Protein AF-A0A969ILH2-F1 (afdb_monomer_lite)

Radius of gyration: 10.01 Å; chains: 1; bounding box: 22×25×21 Å

Secondary structure (DSSP, 8-state):
--HHHHHHHHHHHHHHH-HHHHHHHHHT--TTTHHHHHHIIIIIIIII--

Foldseek 3Di:
DPPVLLVQLLVQCCVPVNDVVSVVVCVPDDPVCVVVSSCCSRPVRRPPVD

Structure (mmCIF, N/CA/C/O backbone):
data_AF-A0A969ILH2-F1
#
_entry.id   AF-A0A969ILH2-F1
#
loop_
_atom_site.group_PDB
_atom_site.id
_atom_site.type_symbol
_atom_site.label_atom_id
_atom_site.label_alt_id
_atom_site.label_comp_id
_atom_site.label_asym_id
_atom_site.label_entity_id
_atom_site.label_seq_id
_atom_site.pdbx_PDB_ins_code
_atom_site.Cartn_x
_atom_site.Cartn_y
_atom_site.Cartn_z
_atom_site.occupancy
_atom_site.B_iso_or_equiv
_atom_site.auth_seq_id
_atom_site.auth_comp_id
_atom_site.auth_asym_id
_atom_site.auth_atom_id
_atom_site.pdbx_PDB_model_num
ATOM 1 N N . MET A 1 1 ? 5.181 10.511 -8.923 1.00 72.00 1 MET A N 1
ATOM 2 C CA . MET A 1 1 ? 4.474 9.228 -8.815 1.00 72.00 1 MET A CA 1
ATOM 3 C C . MET A 1 1 ? 4.279 8.682 -10.206 1.00 72.00 1 MET A C 1
ATOM 5 O O . MET A 1 1 ? 3.584 9.309 -11.005 1.00 72.00 1 MET A O 1
ATOM 9 N N . ASP A 1 2 ? 4.932 7.568 -10.498 1.00 93.06 2 ASP A N 1
ATOM 10 C CA . ASP A 1 2 ? 4.658 6.767 -11.682 1.00 93.06 2 ASP A CA 1
ATOM 11 C C . ASP A 1 2 ? 3.361 5.977 -11.446 1.00 93.06 2 ASP A C 1
ATOM 13 O O . ASP A 1 2 ? 3.286 5.073 -10.609 1.00 93.06 2 ASP A O 1
ATOM 17 N N . LYS A 1 3 ? 2.302 6.353 -12.172 1.00 92.00 3 LYS A N 1
ATOM 18 C CA . LYS A 1 3 ? 0.980 5.734 -12.022 1.00 92.00 3 LYS A CA 1
ATOM 19 C C . LYS A 1 3 ? 0.994 4.248 -12.374 1.00 92.00 3 LYS A C 1
ATOM 21 O O . LYS A 1 3 ? 0.350 3.480 -11.667 1.00 92.00 3 LYS A O 1
ATOM 26 N N . ALA A 1 4 ? 1.738 3.850 -13.405 1.00 95.81 4 ALA A N 1
ATOM 27 C CA . ALA A 1 4 ? 1.781 2.459 -13.845 1.00 95.81 4 ALA A CA 1
ATOM 28 C C . ALA A 1 4 ? 2.467 1.580 -12.794 1.00 95.81 4 ALA A C 1
ATOM 30 O O . ALA A 1 4 ? 1.988 0.494 -12.464 1.00 95.81 4 ALA A O 1
ATOM 31 N N . LEU A 1 5 ? 3.552 2.086 -12.205 1.00 96.12 5 LEU A N 1
ATOM 32 C CA . LEU A 1 5 ? 4.275 1.394 -11.143 1.00 96.12 5 LEU A CA 1
ATOM 33 C C . LEU A 1 5 ? 3.418 1.222 -9.880 1.00 96.12 5 LEU A C 1
ATOM 35 O O . LEU A 1 5 ? 3.374 0.143 -9.288 1.00 96.12 5 LEU A O 1
ATOM 39 N N . ARG A 1 6 ? 2.680 2.267 -9.497 1.00 96.38 6 ARG A N 1
ATOM 40 C CA . ARG A 1 6 ? 1.740 2.227 -8.370 1.00 96.38 6 ARG A CA 1
ATOM 41 C C . ARG A 1 6 ? 0.573 1.269 -8.609 1.00 96.38 6 ARG A C 1
ATOM 43 O O . ARG A 1 6 ? 0.210 0.534 -7.696 1.00 96.38 6 ARG A O 1
ATOM 50 N N . GLU A 1 7 ? -0.001 1.238 -9.809 1.00 96.75 7 GLU A N 1
ATOM 51 C CA . GLU A 1 7 ? -1.069 0.294 -10.171 1.00 96.75 7 GLU A CA 1
ATOM 52 C C . GLU A 1 7 ? -0.583 -1.159 -10.135 1.00 96.75 7 GLU A C 1
ATOM 54 O O . GLU A 1 7 ? -1.251 -2.010 -9.540 1.00 96.75 7 GLU A O 1
ATOM 59 N N . LYS A 1 8 ? 0.616 -1.424 -10.673 1.00 97.69 8 LYS A N 1
ATOM 60 C CA . LYS A 1 8 ? 1.285 -2.727 -10.558 1.00 97.69 8 LYS A CA 1
ATOM 61 C C . LYS A 1 8 ? 1.429 -3.136 -9.091 1.00 97.69 8 LYS A C 1
ATOM 63 O O . LYS A 1 8 ? 1.067 -4.249 -8.718 1.00 97.69 8 LYS A O 1
ATOM 68 N N . GLY A 1 9 ? 1.895 -2.226 -8.240 1.00 98.12 9 GLY A N 1
ATOM 69 C CA . GLY A 1 9 ? 2.047 -2.516 -6.822 1.00 98.12 9 GLY A CA 1
ATOM 70 C C . GLY A 1 9 ? 0.730 -2.744 -6.085 1.00 98.12 9 GLY A C 1
ATOM 71 O O . GLY A 1 9 ? 0.646 -3.648 -5.258 1.00 98.12 9 GLY A O 1
ATOM 72 N N . ILE A 1 10 ? -0.338 -2.019 -6.424 1.00 97.81 10 ILE A N 1
ATOM 73 C CA . ILE A 1 10 ? -1.675 -2.309 -5.884 1.00 97.81 10 ILE A CA 1
ATOM 74 C C . ILE A 1 10 ? -2.121 -3.720 -6.292 1.00 97.81 10 ILE A C 1
ATOM 76 O O . ILE A 1 10 ? -2.633 -4.454 -5.446 1.00 97.81 10 ILE A O 1
ATOM 80 N N . ALA A 1 11 ? -1.902 -4.126 -7.546 1.00 98.12 11 ALA A N 1
ATOM 81 C CA . ALA A 1 11 ? -2.244 -5.468 -8.016 1.00 98.12 11 ALA A CA 1
ATOM 82 C C . ALA A 1 11 ? -1.459 -6.558 -7.264 1.00 98.12 11 ALA A C 1
ATOM 84 O O . ALA A 1 11 ? -2.062 -7.494 -6.735 1.00 98.12 11 ALA A O 1
ATOM 85 N N . ASN A 1 12 ? -0.142 -6.392 -7.124 1.00 98.12 12 ASN A N 1
ATOM 86 C CA . ASN A 1 12 ? 0.717 -7.313 -6.375 1.00 98.12 12 ASN A CA 1
ATOM 87 C C . ASN A 1 12 ? 0.304 -7.408 -4.900 1.00 98.12 12 ASN A C 1
ATOM 89 O O . ASN A 1 12 ? 0.155 -8.499 -4.347 1.00 98.12 12 ASN A O 1
ATOM 93 N N . ARG A 1 13 ? 0.034 -6.263 -4.267 1.00 98.06 13 ARG A N 1
ATOM 94 C CA . ARG A 1 13 ? -0.437 -6.199 -2.882 1.00 98.06 13 ARG A CA 1
ATOM 95 C C . ARG A 1 13 ? -1.772 -6.919 -2.700 1.00 98.06 13 ARG A C 1
ATOM 97 O O . ARG A 1 13 ? -1.938 -7.624 -1.707 1.00 98.06 13 ARG A O 1
ATOM 104 N N . LYS A 1 14 ? -2.713 -6.767 -3.641 1.00 98.31 14 LYS A N 1
ATOM 105 C CA . LYS A 1 14 ? -4.003 -7.481 -3.634 1.00 98.31 14 LYS A CA 1
ATOM 106 C C . LYS A 1 14 ? -3.827 -8.987 -3.809 1.00 98.31 14 LYS A C 1
ATOM 108 O O . LYS A 1 14 ? -4.516 -9.741 -3.132 1.00 98.31 14 LYS A O 1
ATOM 113 N N . ALA A 1 15 ? -2.905 -9.419 -4.667 1.00 98.00 15 ALA A N 1
ATOM 114 C CA . ALA A 1 15 ? -2.631 -10.837 -4.883 1.00 98.00 15 ALA A CA 1
ATOM 115 C C . ALA A 1 15 ? -2.088 -11.529 -3.620 1.00 98.00 15 ALA A C 1
ATOM 117 O O . ALA A 1 15 ? -2.432 -12.678 -3.359 1.00 98.00 15 ALA A O 1
ATOM 118 N N . VAL A 1 16 ? -1.276 -10.828 -2.820 1.00 97.88 16 VAL A N 1
ATOM 119 C CA . VAL A 1 16 ? -0.654 -11.392 -1.608 1.00 97.88 16 VAL A CA 1
ATOM 120 C C . VAL A 1 16 ? -1.527 -11.230 -0.362 1.00 97.88 16 VAL A C 1
ATOM 122 O O . VAL A 1 16 ? -1.680 -12.174 0.407 1.00 97.88 16 VAL A O 1
ATOM 125 N N . LEU A 1 17 ? -2.085 -10.037 -0.131 1.00 97.50 17 LEU A N 1
ATOM 126 C CA . LEU A 1 17 ? -2.826 -9.721 1.099 1.00 97.50 17 LEU A CA 1
ATOM 127 C C . LEU A 1 17 ? -4.346 -9.881 0.965 1.00 97.50 17 LEU A C 1
ATOM 129 O O . LEU A 1 17 ? -5.060 -9.771 1.961 1.00 97.50 17 LEU A O 1
ATOM 133 N N . GLY A 1 18 ? -4.844 -10.126 -0.246 1.00 98.19 18 GLY A N 1
ATOM 134 C CA . GLY A 1 18 ? -6.268 -10.204 -0.545 1.00 98.19 18 GLY A CA 1
ATOM 135 C C . GLY A 1 18 ? -6.892 -8.844 -0.863 1.00 98.19 18 GLY A C 1
ATOM 136 O O . GLY A 1 18 ? -6.536 -7.799 -0.312 1.00 98.19 18 GLY A O 1
ATOM 137 N N . GLU A 1 19 ? -7.866 -8.859 -1.769 1.00 98.06 19 GLU A N 1
ATOM 138 C CA . GLU A 1 19 ? -8.498 -7.644 -2.280 1.00 98.06 19 GLU A CA 1
ATOM 139 C C . GLU A 1 19 ? -9.295 -6.877 -1.214 1.00 98.06 19 GLU A C 1
ATOM 141 O O . GLU A 1 19 ? -9.191 -5.652 -1.140 1.00 98.06 19 GLU A O 1
ATOM 146 N N . GLU A 1 20 ? -10.038 -7.578 -0.353 1.00 98.06 20 GLU A N 1
ATOM 147 C CA . GLU A 1 20 ? -10.846 -6.960 0.705 1.00 98.06 20 GLU A CA 1
ATOM 148 C C . GLU A 1 20 ? -9.984 -6.135 1.672 1.00 98.06 20 GLU A C 1
ATOM 150 O O . GLU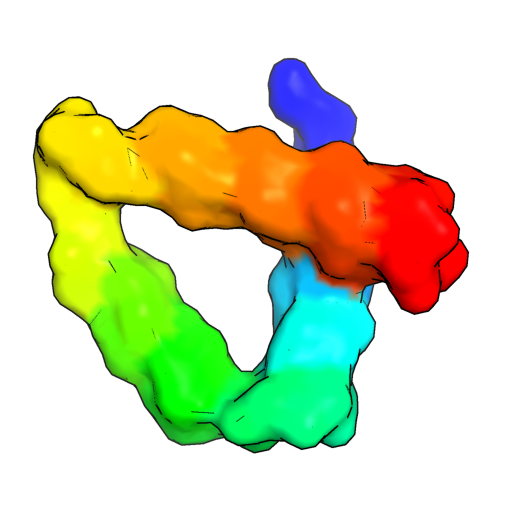 A 1 20 ? -10.296 -4.978 1.966 1.00 98.06 20 GLU A O 1
ATOM 155 N N . TYR A 1 21 ? -8.852 -6.696 2.106 1.00 97.00 21 TYR A N 1
ATOM 156 C CA . TYR A 1 21 ? -7.922 -6.024 3.010 1.00 97.00 21 TYR A CA 1
ATOM 157 C C . TYR A 1 21 ? -7.345 -4.750 2.386 1.00 97.00 21 TYR A C 1
ATOM 159 O O . TYR A 1 21 ? -7.336 -3.688 3.013 1.00 97.00 21 TYR A O 1
ATOM 167 N N . VAL A 1 22 ? -6.883 -4.839 1.137 1.00 97.44 22 VAL A N 1
ATOM 168 C CA . VAL A 1 22 ? -6.264 -3.700 0.447 1.00 97.44 22 VAL A CA 1
ATOM 169 C C . VAL A 1 22 ? -7.290 -2.609 0.164 1.00 97.44 22 VAL A C 1
ATOM 171 O O . VAL A 1 22 ? -7.003 -1.437 0.401 1.00 97.44 22 VAL A O 1
ATOM 174 N N . ASN A 1 23 ? -8.497 -2.973 -0.273 1.00 97.12 23 ASN A N 1
ATOM 175 C CA . ASN A 1 23 ? -9.569 -2.008 -0.503 1.00 97.12 23 ASN A CA 1
ATOM 176 C C . ASN A 1 23 ? -9.962 -1.296 0.801 1.00 97.12 23 ASN A C 1
ATOM 178 O O . ASN A 1 23 ? -10.114 -0.076 0.796 1.00 97.12 23 ASN A O 1
ATOM 182 N N . LYS A 1 24 ? -10.044 -2.016 1.930 1.00 97.12 24 LYS A N 1
ATOM 183 C CA . LYS A 1 24 ? -10.294 -1.409 3.247 1.00 97.12 24 LYS A CA 1
ATOM 184 C C . LYS A 1 24 ? -9.188 -0.430 3.644 1.00 97.12 24 LYS A C 1
ATOM 186 O O . LYS A 1 24 ? -9.499 0.679 4.065 1.00 97.12 24 LYS A O 1
ATOM 191 N N . ALA A 1 25 ? -7.920 -0.812 3.478 1.00 95.38 25 ALA A N 1
ATOM 192 C CA . ALA A 1 25 ? -6.778 0.041 3.813 1.00 95.38 25 ALA A CA 1
ATOM 193 C C . ALA A 1 25 ? -6.746 1.335 2.981 1.00 95.38 25 ALA A C 1
ATOM 195 O O . ALA A 1 25 ? -6.476 2.405 3.523 1.00 95.38 25 ALA A O 1
ATOM 196 N N . MET A 1 26 ? -7.061 1.242 1.685 1.00 95.19 26 MET A N 1
ATOM 197 C CA . MET A 1 26 ? -7.155 2.401 0.791 1.00 95.19 26 MET A CA 1
ATOM 198 C C . MET A 1 26 ? -8.378 3.274 1.098 1.00 95.19 26 MET A C 1
ATOM 200 O O . MET A 1 26 ? -8.287 4.492 1.016 1.00 95.19 26 MET A O 1
ATOM 204 N N . ALA A 1 27 ? -9.510 2.677 1.482 1.00 96.56 27 ALA A N 1
ATOM 205 C CA . ALA A 1 27 ? -10.713 3.419 1.860 1.00 96.56 27 ALA A CA 1
ATOM 206 C C . ALA A 1 27 ? -10.563 4.152 3.204 1.00 96.56 27 ALA A C 1
ATOM 208 O O . ALA A 1 27 ? -11.176 5.195 3.404 1.00 96.56 27 ALA A O 1
ATOM 209 N N . SER A 1 28 ? -9.746 3.623 4.121 1.00 95.38 28 SER A N 1
ATOM 210 C CA . SER A 1 28 ? -9.392 4.283 5.384 1.00 95.38 28 SER A CA 1
ATOM 211 C C . SER A 1 28 ? -8.239 5.283 5.257 1.00 95.38 28 SER A C 1
ATOM 213 O O . SER A 1 28 ? -7.729 5.752 6.276 1.00 95.38 28 SER A O 1
ATOM 215 N N . ALA A 1 29 ? -7.768 5.551 4.037 1.00 95.88 29 ALA A N 1
ATOM 216 C CA . ALA A 1 29 ? -6.676 6.483 3.839 1.00 95.88 29 ALA A CA 1
ATOM 217 C C . ALA A 1 29 ? -7.162 7.932 4.028 1.00 95.88 29 ALA A C 1
ATOM 219 O O . ALA A 1 29 ? -8.152 8.356 3.434 1.00 95.88 29 ALA A O 1
ATOM 220 N N . ASP A 1 30 ? -6.469 8.683 4.876 1.00 95.56 30 ASP A N 1
ATOM 221 C CA . ASP A 1 30 ? -6.748 10.069 5.228 1.00 95.56 30 ASP A CA 1
ATOM 222 C C . ASP A 1 30 ? -5.545 10.969 4.908 1.00 95.56 30 ASP A C 1
ATOM 224 O O . ASP A 1 30 ? -4.506 10.521 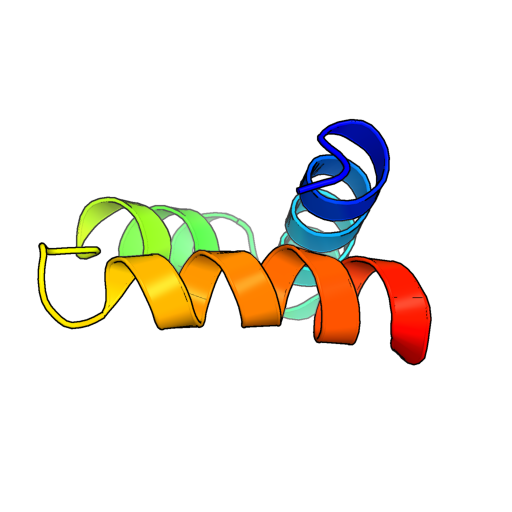4.421 1.00 95.56 30 ASP A O 1
ATOM 228 N N . GLY A 1 31 ? -5.664 12.270 5.187 1.00 96.69 31 GLY A N 1
ATOM 229 C CA . GLY A 1 31 ? -4.604 13.234 4.884 1.00 96.69 31 GLY A CA 1
ATOM 230 C C . GLY A 1 31 ? -3.257 12.936 5.557 1.00 96.69 31 GLY A C 1
ATOM 231 O O . GLY A 1 31 ? -2.228 13.384 5.057 1.00 96.69 31 GLY A O 1
ATOM 232 N N . PHE A 1 32 ? -3.241 12.179 6.658 1.00 96.38 32 PHE A N 1
ATOM 233 C CA . PHE A 1 32 ? -2.012 11.816 7.354 1.00 96.38 32 PHE A CA 1
ATOM 234 C C . PHE A 1 32 ? -1.351 10.581 6.733 1.00 96.38 32 PHE A C 1
ATOM 236 O O . PHE A 1 32 ? -0.142 10.579 6.501 1.00 96.38 32 PHE A O 1
ATOM 243 N N . ASN A 1 33 ? -2.122 9.529 6.444 1.00 96.19 33 ASN A N 1
ATOM 244 C CA . ASN A 1 33 ? -1.572 8.239 6.017 1.00 96.19 33 ASN A CA 1
ATOM 245 C C . ASN A 1 33 ? -1.592 8.009 4.486 1.00 96.19 33 ASN A C 1
ATOM 247 O O . ASN A 1 33 ? -0.923 7.089 4.006 1.00 96.19 33 ASN A O 1
ATOM 251 N N . GLN A 1 34 ? -2.293 8.838 3.705 1.00 96.19 34 GLN A N 1
ATOM 252 C CA . GLN A 1 34 ? -2.365 8.722 2.245 1.00 96.19 34 GLN A CA 1
ATOM 253 C C . GLN A 1 34 ? -0.981 8.765 1.573 1.00 96.19 34 GLN A C 1
ATOM 255 O O . GLN A 1 34 ? -0.702 7.871 0.767 1.00 96.19 34 GLN A O 1
ATOM 260 N N . PRO A 1 35 ? -0.062 9.692 1.932 1.00 95.62 35 PRO A N 1
ATOM 261 C CA . PRO A 1 35 ? 1.276 9.707 1.340 1.00 95.62 35 PRO A CA 1
ATOM 262 C C . PRO A 1 35 ? 2.044 8.406 1.595 1.00 95.62 35 PRO A C 1
ATOM 264 O O . PRO A 1 35 ? 2.802 7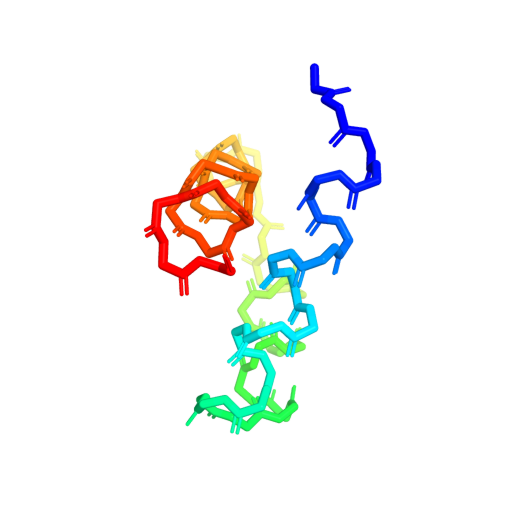.957 0.737 1.00 95.62 35 PRO A O 1
ATOM 267 N N . PHE A 1 36 ? 1.820 7.770 2.752 1.00 95.50 36 PHE A N 1
ATOM 268 C CA . PHE A 1 36 ? 2.420 6.478 3.071 1.00 95.50 36 PHE A CA 1
ATOM 269 C C . PHE A 1 36 ? 1.850 5.349 2.201 1.00 95.50 36 PHE A C 1
ATOM 271 O O . PHE A 1 36 ? 2.616 4.543 1.678 1.00 95.50 36 PHE A O 1
ATOM 278 N N . GLN A 1 37 ? 0.527 5.294 1.999 1.00 96.25 37 GLN A N 1
ATOM 279 C CA . GLN A 1 37 ? -0.078 4.299 1.103 1.00 96.25 37 GLN A CA 1
ATOM 280 C C . GLN A 1 37 ? 0.449 4.438 -0.327 1.00 96.25 37 GLN A C 1
ATOM 282 O O . GLN A 1 37 ? 0.705 3.430 -0.983 1.00 96.25 37 GLN A O 1
ATOM 287 N N . ASP A 1 38 ? 0.650 5.667 -0.800 1.00 94.94 38 ASP A N 1
ATOM 288 C CA . ASP A 1 38 ? 1.160 5.913 -2.143 1.00 94.94 38 ASP A CA 1
ATOM 289 C C . ASP A 1 38 ? 2.605 5.417 -2.315 1.00 94.94 38 ASP A C 1
ATOM 291 O O . ASP A 1 38 ? 2.862 4.653 -3.247 1.00 94.94 38 ASP A O 1
ATOM 295 N N . ILE A 1 39 ? 3.525 5.737 -1.392 1.00 96.38 39 ILE A N 1
ATOM 296 C CA . ILE A 1 39 ? 4.909 5.227 -1.473 1.00 96.38 39 ILE A CA 1
ATOM 297 C C . ILE A 1 39 ? 4.991 3.713 -1.249 1.00 96.38 39 ILE A C 1
ATOM 299 O O . ILE A 1 39 ? 5.798 3.044 -1.891 1.00 96.38 39 ILE A O 1
ATOM 303 N N . LEU A 1 40 ? 4.150 3.161 -0.370 1.00 96.62 40 LEU A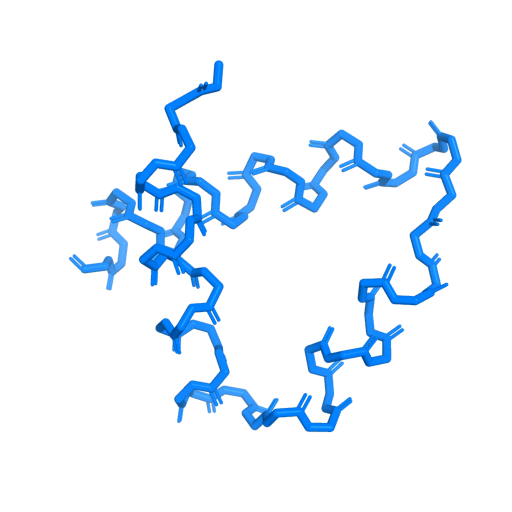 N 1
ATOM 304 C CA . LEU A 1 40 ? 4.094 1.729 -0.093 1.00 96.62 40 LEU A CA 1
ATOM 305 C C . LEU A 1 40 ? 3.657 0.965 -1.346 1.00 96.62 40 LEU A C 1
ATOM 307 O O . LEU A 1 40 ? 4.264 -0.043 -1.705 1.00 96.62 40 LEU A O 1
ATOM 311 N N . ASN A 1 41 ? 2.612 1.449 -2.018 1.00 97.19 41 ASN A N 1
ATOM 312 C CA . ASN A 1 41 ? 2.103 0.830 -3.234 1.00 97.19 41 ASN A CA 1
ATOM 313 C C . ASN A 1 41 ? 3.066 1.020 -4.415 1.00 97.19 41 ASN A C 1
ATOM 315 O O . ASN A 1 41 ? 3.287 0.073 -5.154 1.00 97.19 41 ASN A O 1
ATOM 319 N N . GLU A 1 42 ? 3.672 2.194 -4.593 1.00 97.75 42 GLU A N 1
ATOM 320 C CA . GLU A 1 42 ? 4.582 2.452 -5.720 1.00 97.75 42 GLU A CA 1
ATOM 321 C C . GLU A 1 42 ? 5.950 1.781 -5.538 1.00 97.75 42 GLU A C 1
ATOM 323 O O . GLU A 1 42 ? 6.368 0.975 -6.368 1.00 97.75 42 GLU A O 1
ATOM 328 N N . TYR A 1 43 ? 6.651 2.059 -4.439 1.00 97.62 43 TYR A N 1
ATOM 329 C CA . TYR A 1 43 ? 8.035 1.615 -4.282 1.00 97.62 43 TYR A CA 1
ATOM 330 C C . TYR A 1 43 ? 8.141 0.213 -3.699 1.00 97.62 43 TYR A C 1
ATOM 332 O O . TYR A 1 43 ? 8.864 -0.616 -4.241 1.00 97.62 43 TYR A O 1
ATOM 340 N N . CYS A 1 44 ? 7.430 -0.095 -2.615 1.00 97.25 44 CYS A N 1
ATOM 341 C CA . CYS A 1 44 ? 7.567 -1.419 -2.012 1.00 97.25 44 CYS A CA 1
ATOM 342 C C . CYS A 1 44 ? 6.899 -2.480 -2.890 1.00 97.25 44 CYS A C 1
ATOM 344 O O . CYS A 1 44 ? 7.574 -3.388 -3.359 1.00 97.25 44 CYS A O 1
ATOM 346 N N . TRP A 1 45 ? 5.601 -2.343 -3.168 1.00 97.88 45 TRP A N 1
ATOM 347 C CA . TRP A 1 45 ? 4.856 -3.355 -3.925 1.00 97.88 45 TRP A CA 1
ATOM 348 C C . TRP A 1 45 ? 5.045 -3.287 -5.444 1.00 97.88 45 TRP A C 1
ATOM 350 O O . TRP A 1 45 ? 4.885 -4.308 -6.113 1.00 97.88 45 TRP A O 1
ATOM 360 N N . GLY A 1 46 ? 5.333 -2.105 -5.996 1.00 97.19 46 GLY A N 1
ATOM 361 C CA . GLY A 1 46 ? 5.501 -1.909 -7.437 1.00 97.19 46 GLY A CA 1
ATOM 362 C C . GLY A 1 46 ? 6.936 -2.122 -7.919 1.00 97.19 46 GLY A C 1
ATOM 363 O O . GLY A 1 46 ? 7.145 -2.809 -8.921 1.00 97.19 46 GLY A O 1
ATOM 364 N N . MET A 1 47 ? 7.914 -1.545 -7.211 1.00 96.94 47 MET A N 1
ATOM 365 C CA . MET A 1 47 ? 9.327 -1.560 -7.612 1.00 96.94 47 MET A CA 1
ATOM 366 C C . MET A 1 47 ? 10.141 -2.677 -6.956 1.00 96.94 47 MET A C 1
ATOM 368 O O . MET A 1 47 ? 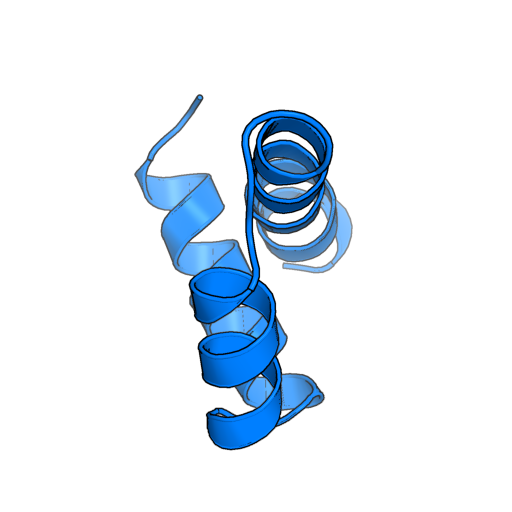10.839 -3.397 -7.658 1.00 96.94 47 MET A O 1
ATOM 372 N N . ILE A 1 48 ? 10.109 -2.798 -5.626 1.00 97.19 48 ILE A N 1
ATOM 373 C CA . ILE A 1 48 ? 11.046 -3.663 -4.888 1.00 97.19 48 ILE A CA 1
ATOM 374 C C . ILE A 1 48 ? 10.552 -5.110 -4.844 1.00 97.19 48 ILE A C 1
ATOM 376 O O . ILE A 1 48 ? 11.315 -6.035 -5.102 1.00 97.19 48 ILE A O 1
ATOM 380 N N . TRP A 1 49 ? 9.285 -5.314 -4.490 1.00 95.31 49 TRP A N 1
ATOM 381 C CA . TRP A 1 49 ? 8.667 -6.639 -4.373 1.00 95.31 49 TRP A CA 1
ATOM 382 C C . TRP A 1 49 ? 7.930 -7.072 -5.639 1.00 95.31 49 TRP A C 1
ATOM 384 O O . TRP A 1 49 ? 7.382 -8.172 -5.667 1.00 95.31 49 TRP A O 1
ATOM 394 N N . GLY A 1 50 ? 7.834 -6.177 -6.626 1.00 75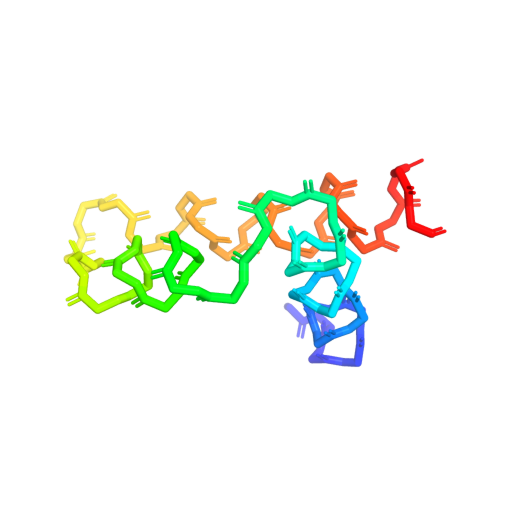.31 50 GLY A N 1
ATOM 395 C CA . GLY A 1 50 ? 6.830 -6.251 -7.674 1.00 75.31 50 GLY A CA 1
ATOM 396 C C . GLY A 1 50 ? 7.231 -6.923 -8.964 1.00 75.31 50 GLY A C 1
ATOM 397 O O . GLY A 1 50 ? 8.365 -6.718 -9.438 1.00 75.31 50 GLY A O 1
#

pLDDT: mean 95.78, std 4.7, range [72.0, 98.31]

Sequence (50 aa):
MDKALREKGIANRKAVLGEEYVNKAMASADGFNQPFQDILNEYCWGMIWG